Protein AF-A0A7J9F5G1-F1 (afdb_monomer_lite)

Foldseek 3Di:
DCLPDLVVLQVCALVNLLVVLLVLLVVLLCVLPVDDDDPDPVPDPPPVVVVVSLVVQLVSLQVSLQVSLCSFQVHRPPPCVVVLVLCVVVPDDDDPVNVVVSCNSGDPSYDDDDDLSVVLSVQLNVLSSQSNDPDSVSRDGSNVSSVSSVVSVVVVVVVPDD

pLDDT: mean 73.17, std 16.6, range [33.31, 94.69]

InterPro domains:
  IPR000719 Protein kinase domain [PS50011] (1-162)
  IPR001245 Serine-threonine/tyrosine-protein kinase, catalytic domain [PF07714] (53-149)
  IPR011009 Protein kinase-like domain su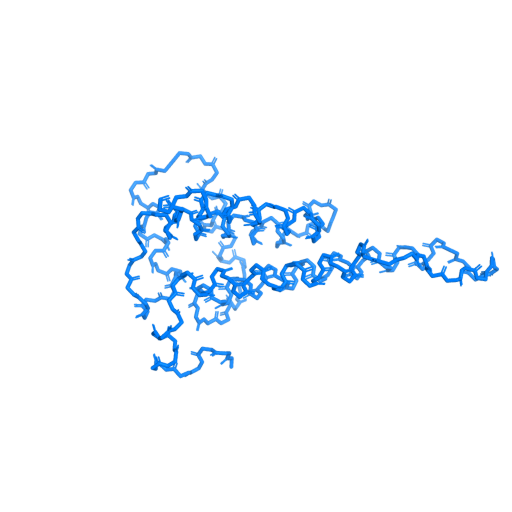perfamily [SSF56112] (10-149)
  IPR051420 Ser/Thr Protein Kinases with Diverse Regulatory Roles [PTHR48005] (49-151)

Organism: NCBI:txid34281

Secondary structure (DSSP, 8-state):
-TT-SHHHHHHS-HHHHHHHHHHHHHHHHHHHHSS------TTS-HHHHHHHHHHHHHHHHHHHHHHHHHHHHSS---SHHHHHHHHGGGGS---HHHHHHHHHHS-SSSPPP-THHHHHHHHHHHHHHHHT-SSGGGSPPHHHHHHHHHHHHHHHHHHS--

Radius of gyration: 17.8 Å; chains: 1; bounding box: 35×37×57 Å

Structure (mmCIF, N/CA/C/O backbone):
data_AF-A0A7J9F5G1-F1
#
_entry.id   AF-A0A7J9F5G1-F1
#
loop_
_atom_site.group_PDB
_atom_site.id
_atom_site.type_symbol
_atom_site.label_atom_id
_atom_site.label_alt_id
_atom_site.label_comp_id
_atom_site.label_asym_id
_atom_site.label_entity_id
_atom_site.label_seq_id
_atom_site.pdbx_PDB_ins_code
_atom_site.Cartn_x
_atom_site.Cartn_y
_atom_site.Cartn_z
_atom_site.occupancy
_atom_site.B_iso_or_equiv
_atom_site.auth_seq_id
_atom_site.auth_comp_id
_atom_site.auth_asym_id
_atom_site.auth_atom_id
_atom_site.pdbx_PDB_model_num
ATOM 1 N N . MET A 1 1 ? -11.831 11.443 -4.921 1.00 51.06 1 MET A N 1
ATOM 2 C CA . MET A 1 1 ? -11.147 10.270 -4.326 1.00 51.06 1 MET A CA 1
ATOM 3 C C . MET A 1 1 ? -12.207 9.414 -3.635 1.00 51.06 1 MET A C 1
ATOM 5 O O . MET A 1 1 ? -13.194 9.982 -3.189 1.00 51.06 1 MET A O 1
ATOM 9 N N . VAL A 1 2 ? -12.046 8.088 -3.534 1.00 53.47 2 VAL A N 1
ATOM 10 C CA . VAL A 1 2 ? -13.062 7.152 -2.977 1.00 53.47 2 VAL A CA 1
ATOM 11 C C . VAL A 1 2 ? -13.552 7.530 -1.562 1.00 53.47 2 VAL A C 1
ATOM 13 O O . VAL A 1 2 ? -14.633 7.128 -1.153 1.00 53.47 2 VAL A O 1
ATOM 16 N N . LEU A 1 3 ? -12.810 8.371 -0.835 1.00 62.38 3 LEU A N 1
ATOM 17 C CA . LEU A 1 3 ? -13.120 8.797 0.534 1.00 62.38 3 LEU A CA 1
ATOM 18 C C . LEU A 1 3 ? -13.475 10.293 0.667 1.00 62.38 3 LEU A C 1
ATOM 20 O O . LEU A 1 3 ? -13.337 10.869 1.749 1.00 62.38 3 LEU A O 1
ATOM 24 N N . SER A 1 4 ? -13.920 10.940 -0.418 1.00 63.38 4 SER A N 1
ATOM 25 C CA . SER A 1 4 ? -14.299 12.365 -0.418 1.00 63.38 4 SER A CA 1
ATOM 26 C C . SER A 1 4 ? -15.545 12.677 0.431 1.00 63.38 4 SER A C 1
ATOM 28 O O . SER A 1 4 ? -15.728 13.823 0.828 1.00 63.38 4 SER A O 1
ATOM 30 N N . ASN A 1 5 ? -16.378 11.679 0.746 1.00 73.56 5 ASN A N 1
ATOM 31 C CA . ASN A 1 5 ? -17.548 11.820 1.616 1.00 73.56 5 ASN A CA 1
ATOM 32 C C . ASN A 1 5 ? -17.238 11.309 3.037 1.00 73.56 5 ASN A C 1
ATOM 34 O O . ASN A 1 5 ? -16.815 10.166 3.213 1.00 73.56 5 ASN A O 1
ATOM 38 N N . ASN A 1 6 ? -17.479 12.145 4.052 1.00 65.94 6 ASN A N 1
ATOM 39 C CA . ASN A 1 6 ? -17.213 11.821 5.456 1.00 65.94 6 ASN A CA 1
ATOM 40 C C . ASN A 1 6 ? -18.043 10.657 6.004 1.00 65.94 6 ASN A C 1
ATOM 42 O O . ASN A 1 6 ? -17.522 9.897 6.815 1.00 65.94 6 ASN A O 1
ATOM 46 N N . GLU A 1 7 ? -19.292 10.495 5.575 1.00 67.88 7 GLU A N 1
ATOM 47 C CA . GLU A 1 7 ? -20.150 9.411 6.068 1.00 67.88 7 GLU A CA 1
ATOM 48 C C . GLU A 1 7 ? -19.735 8.065 5.459 1.00 67.88 7 GLU A C 1
ATOM 50 O O . GLU A 1 7 ? -19.527 7.090 6.178 1.00 67.88 7 GLU A O 1
ATOM 55 N N . GLN A 1 8 ? -19.452 8.037 4.153 1.00 65.88 8 GLN A N 1
ATOM 56 C CA . GLN A 1 8 ? -18.932 6.839 3.479 1.00 65.88 8 GLN A CA 1
ATOM 57 C C . GLN A 1 8 ? -17.543 6.438 4.001 1.00 65.88 8 GLN A C 1
ATOM 59 O O . GLN A 1 8 ? -17.243 5.254 4.140 1.00 65.88 8 GLN A O 1
ATOM 64 N N . ALA A 1 9 ? -16.691 7.412 4.339 1.00 62.91 9 ALA A N 1
ATOM 65 C CA . ALA A 1 9 ? -15.365 7.138 4.883 1.00 62.91 9 ALA A CA 1
ATOM 66 C C . ALA A 1 9 ? -15.390 6.535 6.297 1.00 62.91 9 ALA A C 1
ATOM 68 O O . ALA A 1 9 ? -14.466 5.794 6.643 1.00 62.91 9 ALA A O 1
ATOM 69 N N . LYS A 1 10 ? -16.427 6.833 7.093 1.00 67.00 10 LYS A N 1
ATOM 70 C CA . LYS A 1 10 ? -16.679 6.184 8.390 1.00 67.00 10 LYS A CA 1
ATOM 71 C C . LYS A 1 10 ? -17.207 4.762 8.214 1.00 67.00 10 LYS A C 1
ATOM 73 O O . LYS A 1 10 ? -16.833 3.879 8.977 1.00 67.00 10 LYS A O 1
ATOM 78 N N . GLU A 1 11 ? -18.053 4.536 7.209 1.00 75.06 11 GLU A N 1
ATOM 79 C CA . GLU A 1 11 ? -18.613 3.213 6.919 1.00 75.06 11 GLU A CA 1
ATOM 80 C C . GLU A 1 11 ? -17.548 2.222 6.413 1.00 75.06 1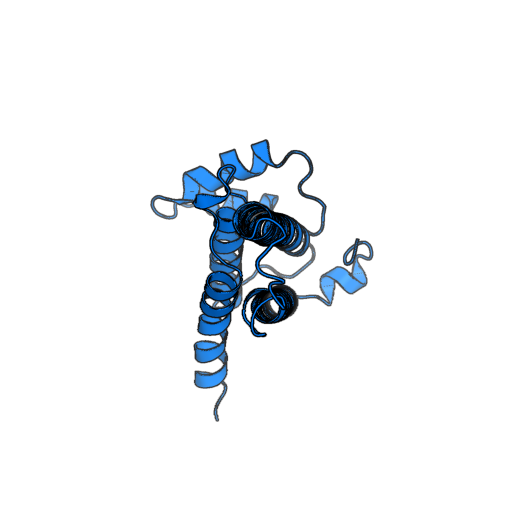1 GLU A C 1
ATOM 82 O O . GLU A 1 11 ? -17.657 1.009 6.628 1.00 75.06 11 GLU A O 1
ATOM 87 N N . LEU A 1 12 ? -16.491 2.736 5.776 1.00 78.31 12 LEU A N 1
ATOM 88 C CA . LEU A 1 12 ? -15.314 1.987 5.342 1.00 78.31 12 LEU A CA 1
ATOM 89 C C . LEU A 1 12 ? -14.292 1.882 6.488 1.00 78.31 12 LEU A C 1
ATOM 91 O O . LEU A 1 12 ? -13.261 2.561 6.497 1.00 78.31 12 LEU A O 1
ATOM 95 N N . ASP A 1 13 ? -14.608 1.033 7.472 1.00 83.75 13 ASP A N 1
ATOM 96 C CA . ASP A 1 13 ? -13.726 0.732 8.606 1.00 83.75 13 ASP A CA 1
ATOM 97 C C . ASP A 1 13 ? -12.363 0.153 8.168 1.00 83.75 13 ASP A C 1
ATOM 99 O O . ASP A 1 13 ? -12.140 -0.199 7.002 1.00 83.75 13 ASP A O 1
ATOM 103 N N . TRP A 1 14 ? -11.424 0.025 9.109 1.00 86.69 14 TRP A N 1
ATOM 104 C CA . TRP A 1 14 ? -10.077 -0.464 8.798 1.00 86.69 14 TRP A CA 1
ATOM 105 C C . TRP A 1 14 ? -10.052 -1.855 8.171 1.00 86.69 14 TRP A C 1
ATOM 107 O O . TRP A 1 14 ? -9.237 -2.105 7.284 1.00 86.69 14 TRP A O 1
ATOM 117 N N . LYS A 1 15 ? -10.967 -2.744 8.566 1.00 86.25 15 LYS A N 1
ATOM 118 C CA . LYS A 1 15 ? -11.053 -4.097 8.015 1.00 86.25 15 LYS A CA 1
ATOM 119 C C . LYS A 1 15 ? -11.505 -4.056 6.556 1.00 86.25 15 LYS A C 1
ATOM 121 O O . LYS A 1 15 ? -10.918 -4.728 5.710 1.00 86.25 15 LYS A O 1
ATOM 126 N N . LYS A 1 16 ? -12.506 -3.234 6.235 1.00 87.56 16 LYS A N 1
ATOM 127 C CA . LYS A 1 16 ? -12.967 -3.016 4.857 1.00 87.56 16 LYS A CA 1
ATOM 128 C C . LYS A 1 16 ? -11.868 -2.391 3.998 1.00 87.56 16 LYS A C 1
ATOM 130 O O . LYS A 1 16 ? -11.650 -2.861 2.886 1.00 87.56 16 LYS A O 1
ATOM 135 N N . ARG A 1 17 ? -11.129 -1.402 4.518 1.00 89.50 17 ARG A N 1
ATOM 136 C CA . ARG A 1 17 ? -9.984 -0.783 3.818 1.00 89.50 17 ARG A CA 1
ATOM 137 C C . ARG A 1 17 ? -8.901 -1.807 3.482 1.00 89.50 17 ARG A C 1
ATOM 139 O O . ARG A 1 17 ? -8.485 -1.896 2.331 1.00 89.50 17 ARG A O 1
ATOM 146 N N . VAL A 1 18 ? -8.514 -2.633 4.455 1.00 88.56 18 VAL A N 1
ATOM 147 C CA . VAL A 1 18 ? -7.559 -3.735 4.251 1.00 88.56 18 VAL A CA 1
ATOM 148 C C . VAL A 1 18 ? -8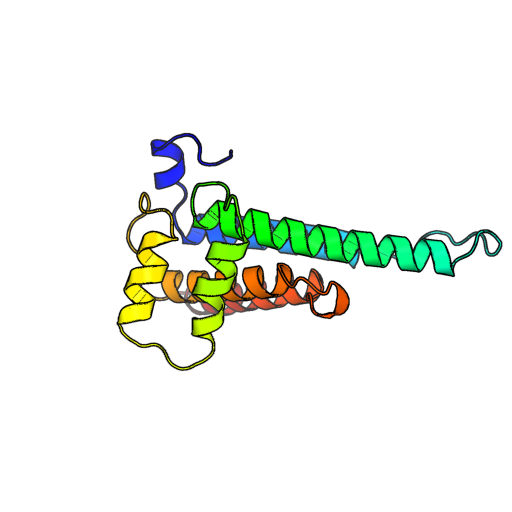.069 -4.727 3.197 1.00 88.56 18 VAL A C 1
ATOM 150 O O . VAL A 1 18 ? -7.301 -5.162 2.344 1.00 88.56 18 VAL A O 1
ATOM 153 N N . ASN A 1 19 ? -9.361 -5.064 3.203 1.00 88.88 19 ASN A N 1
ATOM 154 C CA . ASN A 1 19 ? -9.941 -5.981 2.217 1.00 88.88 19 ASN A CA 1
ATOM 155 C C . ASN A 1 19 ? -9.962 -5.405 0.794 1.00 88.88 19 ASN A C 1
ATOM 157 O O . ASN A 1 19 ? -9.715 -6.143 -0.156 1.00 88.88 19 ASN A O 1
ATOM 161 N N . VAL A 1 20 ? -10.216 -4.102 0.637 1.00 89.75 20 VAL A N 1
ATOM 162 C CA . VAL A 1 20 ? -10.117 -3.422 -0.666 1.00 89.75 20 VAL A CA 1
ATOM 163 C C . VAL A 1 20 ? -8.688 -3.510 -1.204 1.00 89.75 20 VAL A C 1
ATOM 165 O O . VAL A 1 20 ? -8.490 -3.898 -2.354 1.00 89.75 20 VAL A O 1
ATOM 168 N N . VAL A 1 21 ? -7.691 -3.220 -0.361 1.00 92.88 21 VAL A N 1
ATOM 169 C CA . VAL A 1 21 ? -6.268 -3.321 -0.728 1.00 92.88 21 VAL A CA 1
ATOM 170 C C . VAL A 1 21 ? -5.895 -4.757 -1.115 1.00 92.88 21 VAL A C 1
ATOM 172 O O . VAL A 1 21 ? -5.225 -4.962 -2.123 1.00 92.88 21 VAL A O 1
ATOM 175 N N . LYS A 1 22 ? -6.378 -5.757 -0.367 1.00 90.56 22 LYS A N 1
ATOM 176 C CA . LYS A 1 22 ? -6.195 -7.186 -0.681 1.00 90.56 22 LYS A CA 1
ATOM 177 C C . LYS A 1 22 ? -6.762 -7.558 -2.049 1.00 90.56 22 LYS A C 1
ATOM 179 O O . LYS A 1 22 ? -6.037 -8.101 -2.871 1.00 90.56 22 LYS A O 1
ATOM 184 N N . GLY A 1 23 ? -8.023 -7.211 -2.314 1.00 88.69 23 GLY A N 1
ATOM 185 C CA . GLY A 1 23 ? -8.664 -7.522 -3.594 1.00 88.69 23 GLY A CA 1
ATOM 186 C C . GLY A 1 23 ? -7.938 -6.894 -4.786 1.00 88.69 23 GLY A C 1
ATOM 187 O O . GLY A 1 23 ? -7.779 -7.537 -5.821 1.00 88.69 23 GLY A O 1
ATOM 188 N N . LEU A 1 24 ? -7.433 -5.665 -4.626 1.00 92.06 24 LEU A N 1
ATOM 189 C CA . LEU A 1 24 ? -6.620 -5.012 -5.651 1.00 92.06 24 LEU A CA 1
ATOM 190 C C . LEU A 1 24 ? -5.277 -5.728 -5.863 1.00 92.06 24 LEU A C 1
ATOM 192 O O . LEU A 1 24 ? -4.865 -5.925 -7.006 1.00 92.06 24 LEU A O 1
ATOM 196 N N . ALA A 1 25 ? -4.611 -6.143 -4.781 1.00 92.31 25 ALA A N 1
ATOM 197 C CA . ALA A 1 25 ? -3.361 -6.892 -4.862 1.00 92.31 25 ALA A CA 1
ATOM 198 C C . ALA A 1 25 ? -3.540 -8.237 -5.577 1.00 92.31 25 ALA A C 1
ATOM 200 O O . ALA A 1 25 ? -2.727 -8.585 -6.430 1.00 92.31 25 ALA A O 1
ATOM 201 N N . ASP A 1 26 ? -4.616 -8.965 -5.272 1.00 90.12 26 ASP A N 1
ATOM 202 C CA . ASP A 1 26 ? -4.934 -10.247 -5.904 1.00 90.12 26 ASP A CA 1
ATOM 203 C C . ASP A 1 26 ? -5.233 -10.081 -7.401 1.00 90.12 26 ASP A C 1
ATOM 205 O O . ASP A 1 26 ? -4.742 -10.858 -8.222 1.00 90.12 26 ASP A O 1
ATOM 209 N N . ALA A 1 27 ? -5.973 -9.034 -7.779 1.00 87.62 27 ALA A N 1
ATOM 210 C CA . ALA A 1 27 ? -6.263 -8.731 -9.178 1.00 87.62 27 ALA A CA 1
ATOM 211 C C . ALA A 1 27 ? -4.992 -8.388 -9.974 1.00 87.62 27 ALA A C 1
ATOM 213 O O . ALA A 1 27 ? -4.774 -8.928 -11.057 1.00 87.62 27 ALA A O 1
ATOM 214 N N . LEU A 1 28 ? -4.125 -7.530 -9.430 1.00 88.69 28 LEU A N 1
ATOM 215 C CA . LEU A 1 28 ? -2.844 -7.184 -10.055 1.00 88.69 28 LEU A CA 1
ATOM 216 C C . LEU A 1 28 ? -1.894 -8.390 -10.119 1.00 88.69 28 LEU A C 1
ATOM 218 O O . LEU A 1 28 ? -1.263 -8.622 -11.146 1.00 88.69 28 LEU A O 1
ATOM 222 N N . SER A 1 29 ? -1.849 -9.206 -9.061 1.00 89.69 29 SER A N 1
ATOM 223 C CA . SER A 1 29 ? -1.114 -10.475 -9.038 1.00 89.69 29 SER A CA 1
ATOM 224 C C . SER A 1 29 ? -1.552 -11.385 -10.186 1.00 89.69 29 SER A C 1
ATOM 226 O O . SER A 1 29 ? -0.709 -11.872 -10.941 1.00 89.69 29 SER A O 1
ATOM 228 N N . TYR A 1 30 ? -2.866 -11.541 -10.375 1.00 85.56 30 TYR A N 1
ATOM 229 C CA . TYR A 1 30 ? -3.439 -12.316 -11.471 1.00 85.56 30 TYR A CA 1
ATOM 230 C C . TYR A 1 30 ? -3.110 -11.736 -12.851 1.00 85.56 30 TYR A C 1
ATOM 232 O O . TYR A 1 30 ? -2.786 -12.490 -13.762 1.00 85.56 30 TYR A O 1
ATOM 240 N N . MET A 1 31 ? -3.153 -10.416 -13.033 1.00 84.31 31 MET A N 1
ATOM 241 C CA . MET A 1 31 ? -2.818 -9.809 -14.328 1.00 84.31 31 MET A CA 1
ATOM 242 C C . MET A 1 31 ? -1.339 -9.978 -14.685 1.00 84.31 31 MET A C 1
ATOM 244 O O . MET A 1 31 ? -1.025 -10.263 -15.837 1.00 84.31 31 MET A O 1
ATOM 248 N N . HIS A 1 32 ? -0.441 -9.851 -13.707 1.00 84.94 32 HIS A N 1
ATOM 249 C CA . HIS A 1 32 ? 1.003 -9.973 -13.932 1.00 84.94 32 HIS A CA 1
ATOM 250 C C . HIS A 1 32 ? 1.483 -11.430 -14.031 1.00 84.94 32 HIS A C 1
ATOM 252 O O . HIS A 1 32 ? 2.439 -11.707 -14.744 1.00 84.94 32 HIS A O 1
ATOM 258 N N . HIS A 1 33 ? 0.835 -12.377 -13.341 1.00 81.81 33 HIS A N 1
ATOM 259 C CA . HIS A 1 33 ? 1.346 -13.753 -13.200 1.00 81.81 33 HIS A CA 1
ATOM 260 C C . HIS A 1 33 ? 0.355 -14.848 -13.642 1.00 81.81 33 HIS A C 1
ATOM 262 O O . HIS A 1 33 ? 0.712 -16.025 -13.651 1.00 81.81 33 HIS A O 1
ATOM 268 N N . GLY A 1 34 ? -0.891 -14.500 -13.978 1.00 65.38 34 GLY A N 1
ATOM 269 C CA . GLY A 1 34 ? -1.992 -15.448 -14.198 1.00 65.38 34 GLY A CA 1
ATOM 270 C C . GLY A 1 34 ? -2.157 -15.977 -15.623 1.00 65.38 34 GLY A C 1
ATOM 271 O O . GLY A 1 34 ? -2.933 -16.911 -15.807 1.00 65.38 34 GLY A O 1
ATOM 272 N N . HIS A 1 35 ? -1.437 -15.453 -16.626 1.00 64.81 35 HIS A N 1
ATOM 273 C CA . HIS A 1 35 ? -1.519 -15.967 -18.000 1.00 64.81 35 HIS A CA 1
ATOM 274 C C . HIS A 1 35 ? -0.177 -16.043 -18.735 1.00 64.81 35 HIS A C 1
ATOM 276 O O . HIS A 1 35 ? 0.703 -15.196 -18.612 1.00 64.81 35 HIS A O 1
ATOM 282 N N . SER A 1 36 ? -0.064 -17.108 -19.528 1.00 55.97 36 SER A N 1
ATOM 283 C CA . SER A 1 36 ? 1.077 -17.522 -20.338 1.00 55.97 36 SER A CA 1
ATOM 284 C C . SER A 1 36 ? 1.407 -16.539 -21.467 1.00 55.97 36 SER A C 1
ATOM 286 O O . SER A 1 36 ? 0.569 -16.332 -22.335 1.00 55.97 36 SER A O 1
ATOM 288 N N . GLN A 1 37 ? 2.646 -16.033 -21.434 1.00 48.00 37 GLN A N 1
ATOM 289 C CA . GLN A 1 37 ? 3.505 -15.470 -22.494 1.00 48.00 37 GLN A CA 1
ATOM 290 C C . GLN A 1 37 ? 2.847 -14.678 -23.652 1.00 48.00 37 GLN A C 1
ATOM 292 O O . GLN A 1 37 ? 1.991 -15.205 -24.361 1.00 48.00 37 GLN A O 1
ATOM 297 N N . PRO A 1 38 ? 3.355 -13.471 -23.984 1.00 47.44 38 PRO A N 1
ATOM 298 C CA . PRO A 1 38 ? 3.104 -12.874 -25.294 1.00 47.44 38 PRO A CA 1
ATOM 299 C C . PRO A 1 38 ? 3.461 -13.884 -26.392 1.00 47.44 38 PRO A C 1
ATOM 301 O O . PRO A 1 38 ? 4.502 -14.537 -26.303 1.00 47.44 38 PRO A O 1
ATOM 304 N N . ILE A 1 39 ? 2.632 -14.014 -27.431 1.00 49.97 39 ILE A N 1
ATOM 305 C CA . ILE A 1 39 ? 2.994 -14.761 -28.642 1.00 49.97 39 ILE A CA 1
ATOM 306 C C . ILE A 1 39 ? 4.207 -14.047 -29.247 1.00 49.97 39 ILE A C 1
ATOM 308 O O . ILE A 1 39 ? 4.074 -13.037 -29.937 1.00 49.97 39 ILE A O 1
ATOM 312 N N . VAL A 1 40 ? 5.409 -14.527 -28.922 1.00 53.94 40 VAL A N 1
ATOM 313 C CA . VAL A 1 40 ? 6.657 -13.947 -29.411 1.00 53.94 40 VAL A CA 1
ATOM 314 C C . VAL A 1 40 ? 6.801 -14.345 -30.874 1.00 53.94 40 VAL A C 1
ATOM 316 O O . VAL A 1 40 ? 7.239 -15.450 -31.199 1.00 53.94 40 VAL A O 1
ATOM 319 N N . HIS A 1 41 ? 6.458 -13.428 -31.776 1.00 50.28 41 HIS A N 1
ATOM 320 C CA . HIS A 1 41 ? 7.041 -13.435 -33.110 1.00 50.28 41 HIS A CA 1
ATOM 321 C C . HIS A 1 41 ? 8.551 -13.237 -32.905 1.00 50.28 41 HIS A C 1
ATOM 323 O O . HIS A 1 41 ? 8.965 -12.166 -32.462 1.00 50.28 41 HIS A O 1
ATOM 329 N N . ARG A 1 42 ? 9.366 -14.280 -33.136 1.00 50.38 42 ARG A N 1
ATOM 330 C CA . ARG A 1 42 ? 10.801 -14.379 -32.757 1.00 50.38 42 ARG A CA 1
ATOM 331 C C . ARG A 1 42 ? 11.712 -13.249 -33.254 1.00 50.38 42 ARG A C 1
ATOM 333 O O . ARG A 1 42 ? 12.862 -13.183 -32.836 1.00 50.38 42 ARG A O 1
ATOM 340 N N . ASP A 1 43 ? 11.188 -12.349 -34.075 1.00 52.41 43 ASP A N 1
ATOM 341 C CA . ASP A 1 43 ? 11.966 -11.378 -34.834 1.00 52.41 43 ASP A CA 1
ATOM 342 C C . ASP A 1 43 ? 11.752 -9.924 -34.379 1.00 52.41 43 ASP A C 1
ATOM 344 O O . ASP A 1 43 ? 12.440 -9.025 -34.855 1.00 52.41 43 ASP A O 1
ATOM 348 N N . ILE A 1 44 ? 10.851 -9.663 -33.422 1.00 53.97 44 ILE A N 1
ATOM 349 C CA . ILE A 1 44 ? 10.683 -8.327 -32.827 1.00 53.97 44 ILE A CA 1
ATOM 350 C C . ILE A 1 44 ? 11.266 -8.357 -31.409 1.00 53.97 44 ILE A C 1
ATOM 352 O O . ILE A 1 44 ? 10.568 -8.679 -30.456 1.00 53.97 44 ILE A O 1
ATOM 356 N N . SER A 1 45 ? 12.575 -8.086 -31.304 1.00 57.66 45 SER A N 1
ATOM 357 C CA . SER A 1 45 ? 13.375 -7.867 -30.078 1.00 57.66 45 SER A CA 1
ATOM 358 C C . SER A 1 45 ? 12.689 -8.257 -28.753 1.00 57.66 45 SER A C 1
ATOM 360 O O . SER A 1 45 ? 12.162 -7.413 -28.020 1.00 57.66 45 SER A O 1
ATOM 362 N N . SER A 1 46 ? 12.734 -9.550 -28.417 1.00 60.53 46 SER A N 1
ATOM 363 C CA . SER A 1 46 ? 12.167 -10.104 -27.179 1.00 60.53 46 SER A CA 1
ATOM 364 C C . SER A 1 46 ? 12.717 -9.442 -25.911 1.00 60.53 46 SER A C 1
ATOM 366 O O . SER A 1 46 ? 12.023 -9.372 -24.900 1.00 60.53 46 SER A O 1
ATOM 368 N N . ASN A 1 47 ? 13.951 -8.928 -25.958 1.00 58.88 47 ASN A N 1
ATOM 369 C CA . ASN A 1 47 ? 14.590 -8.275 -24.816 1.00 58.88 47 ASN A CA 1
ATOM 370 C C . ASN A 1 47 ? 13.982 -6.905 -24.505 1.00 58.88 47 ASN A C 1
ATOM 372 O O . ASN A 1 47 ? 13.820 -6.573 -23.333 1.00 58.88 47 ASN A O 1
ATOM 376 N N . ASN A 1 48 ? 13.619 -6.128 -25.530 1.00 60.53 48 ASN A N 1
ATOM 377 C CA . ASN A 1 48 ? 13.021 -4.809 -25.320 1.00 60.53 48 ASN A CA 1
ATOM 378 C C . ASN A 1 48 ? 11.610 -4.946 -24.745 1.00 60.53 48 ASN A C 1
ATOM 380 O O . ASN A 1 48 ? 11.282 -4.264 -23.782 1.00 60.53 48 ASN A O 1
ATOM 384 N N . LEU A 1 49 ? 10.815 -5.887 -25.266 1.00 63.88 49 LEU A N 1
ATOM 385 C CA . LEU A 1 49 ? 9.469 -6.139 -24.753 1.00 63.88 49 LEU A CA 1
ATOM 386 C C . LEU A 1 49 ? 9.500 -6.690 -23.319 1.00 63.88 49 LEU A C 1
ATOM 388 O O . LEU A 1 49 ? 8.756 -6.210 -22.471 1.00 63.88 49 LEU A O 1
ATOM 392 N N . ALA A 1 50 ? 10.398 -7.636 -23.017 1.00 64.25 50 ALA A N 1
ATOM 393 C CA . ALA A 1 50 ? 10.541 -8.181 -21.665 1.00 64.25 50 ALA A CA 1
ATOM 394 C C . ALA A 1 50 ? 10.997 -7.122 -20.646 1.00 64.25 50 ALA A C 1
ATOM 396 O O . ALA A 1 50 ? 10.536 -7.130 -19.505 1.00 64.25 50 ALA A O 1
ATOM 397 N N . TYR A 1 51 ? 11.888 -6.203 -21.037 1.00 67.62 51 TYR A N 1
ATOM 398 C CA . TYR A 1 51 ? 12.286 -5.088 -20.177 1.00 67.62 51 TYR A CA 1
ATOM 399 C C . TYR A 1 51 ? 11.129 -4.107 -19.956 1.00 67.62 51 TYR A C 1
ATOM 401 O O . TYR A 1 51 ? 10.855 -3.762 -18.810 1.00 67.62 51 TYR A O 1
ATOM 409 N N . THR A 1 52 ? 10.412 -3.714 -21.014 1.00 68.31 52 THR A N 1
ATOM 410 C CA . THR A 1 52 ? 9.233 -2.839 -20.907 1.00 68.31 52 THR A CA 1
ATOM 411 C C . THR A 1 52 ? 8.148 -3.455 -20.025 1.00 68.31 52 THR A C 1
ATOM 413 O O . THR A 1 52 ? 7.669 -2.778 -19.123 1.00 68.31 52 THR A O 1
ATOM 416 N N . MET A 1 53 ? 7.836 -4.746 -20.187 1.00 69.94 53 MET A N 1
ATOM 417 C CA . MET A 1 53 ? 6.877 -5.448 -19.321 1.00 69.94 53 MET A CA 1
ATOM 418 C C . MET A 1 53 ? 7.310 -5.430 -17.849 1.00 69.94 53 MET A C 1
ATOM 420 O O . MET A 1 53 ? 6.505 -5.122 -16.979 1.00 69.94 53 MET A O 1
ATOM 424 N N . ARG A 1 54 ? 8.594 -5.681 -17.556 1.00 69.81 54 ARG A N 1
ATOM 425 C CA . ARG A 1 54 ? 9.121 -5.593 -16.181 1.00 69.81 54 ARG A CA 1
ATOM 426 C C . ARG A 1 54 ? 9.040 -4.178 -15.610 1.00 69.81 54 ARG A C 1
ATOM 428 O O . ARG A 1 54 ? 8.823 -4.018 -14.413 1.00 69.81 54 ARG A O 1
ATOM 435 N N . VAL A 1 55 ? 9.263 -3.154 -16.433 1.00 75.06 55 VAL A N 1
ATOM 436 C CA . VAL A 1 55 ? 9.118 -1.755 -16.010 1.00 75.06 55 VAL A CA 1
ATOM 437 C C . VAL A 1 55 ? 7.657 -1.456 -15.676 1.00 75.06 55 VAL A C 1
ATOM 439 O O . VAL A 1 55 ? 7.408 -0.920 -14.598 1.00 75.06 55 VAL A O 1
ATOM 442 N N . ASP A 1 56 ? 6.712 -1.870 -16.521 1.00 79.69 56 ASP A N 1
ATOM 443 C CA . ASP A 1 56 ? 5.275 -1.689 -16.276 1.00 79.69 56 ASP A CA 1
ATOM 444 C C . ASP A 1 56 ? 4.822 -2.410 -14.998 1.00 79.69 56 ASP A C 1
ATOM 446 O O . ASP A 1 56 ? 4.220 -1.783 -14.128 1.00 79.69 56 ASP A O 1
ATOM 450 N N . GLU A 1 57 ? 5.227 -3.669 -14.792 1.00 86.69 57 GLU A N 1
ATOM 451 C CA . GLU A 1 57 ? 4.932 -4.416 -13.559 1.00 86.69 57 GLU A CA 1
ATOM 452 C C . GLU A 1 57 ? 5.421 -3.675 -12.303 1.00 86.69 57 GLU A C 1
ATOM 454 O O . GLU A 1 57 ? 4.715 -3.585 -11.297 1.00 86.69 57 GLU A O 1
ATOM 459 N N . LYS A 1 58 ? 6.631 -3.101 -12.336 1.00 90.94 58 LYS A N 1
ATOM 460 C CA . LYS A 1 58 ? 7.178 -2.351 -11.193 1.00 90.94 58 LYS A CA 1
ATOM 461 C C . LYS A 1 58 ? 6.555 -0.964 -11.027 1.00 90.94 58 LYS A C 1
ATOM 463 O O . LYS A 1 58 ? 6.562 -0.443 -9.905 1.00 90.94 58 LYS A O 1
ATOM 468 N N . CYS A 1 59 ? 6.052 -0.352 -12.094 1.00 88.88 59 CYS A N 1
ATOM 469 C CA . CYS A 1 59 ? 5.276 0.889 -12.040 1.00 88.88 59 CYS A CA 1
ATOM 470 C C . CYS A 1 59 ? 3.894 0.653 -11.418 1.00 88.88 59 CYS A C 1
ATOM 472 O O . CYS A 1 59 ? 3.472 1.429 -10.557 1.00 88.88 59 CYS A O 1
ATOM 474 N N . ASP A 1 60 ? 3.239 -0.454 -11.768 1.00 92.31 60 ASP A N 1
ATOM 475 C CA . ASP A 1 60 ? 1.988 -0.898 -11.153 1.00 92.31 60 ASP A CA 1
ATOM 476 C C . ASP A 1 60 ? 2.165 -1.155 -9.652 1.00 92.31 60 ASP A C 1
ATOM 478 O O . ASP A 1 60 ? 1.361 -0.684 -8.847 1.00 92.31 60 ASP A O 1
ATOM 482 N N . VAL A 1 61 ? 3.261 -1.815 -9.248 1.00 94.00 61 VAL A N 1
ATOM 483 C CA . VAL A 1 61 ? 3.595 -2.027 -7.826 1.00 94.00 61 VAL A CA 1
ATOM 484 C C . VAL A 1 61 ? 3.737 -0.695 -7.081 1.00 94.00 61 VAL A C 1
ATOM 486 O O . VAL A 1 61 ? 3.181 -0.531 -5.995 1.00 94.00 61 VAL A O 1
ATOM 489 N N . TYR A 1 62 ? 4.443 0.284 -7.654 1.00 92.44 62 TYR A N 1
ATOM 490 C CA . TYR A 1 62 ? 4.588 1.606 -7.033 1.00 92.44 62 TYR A CA 1
ATOM 491 C C . TYR A 1 62 ? 3.236 2.313 -6.884 1.00 92.44 62 TYR A C 1
ATOM 493 O O . TYR A 1 62 ? 2.905 2.816 -5.809 1.00 92.44 62 TYR A O 1
ATOM 501 N N . SER A 1 63 ? 2.429 2.293 -7.945 1.00 92.31 63 SER A N 1
ATOM 502 C CA . SER A 1 63 ? 1.099 2.908 -7.968 1.00 92.31 63 SER A CA 1
ATOM 503 C C . SER A 1 63 ? 0.161 2.254 -6.951 1.00 92.31 63 SER A C 1
ATOM 505 O O . SER A 1 63 ? -0.562 2.947 -6.236 1.00 92.31 63 SER A O 1
ATOM 507 N N . PHE A 1 64 ? 0.240 0.930 -6.798 1.00 94.44 64 PHE A N 1
ATOM 508 C CA . PHE A 1 64 ? -0.437 0.193 -5.735 1.00 94.44 64 PHE A CA 1
ATOM 509 C C . PHE A 1 64 ? -0.007 0.665 -4.335 1.00 94.44 64 PHE A C 1
ATOM 511 O O . PHE A 1 64 ? -0.855 0.841 -3.456 1.00 94.44 64 PHE A O 1
ATOM 518 N N . GLY A 1 65 ? 1.291 0.903 -4.119 1.00 92.06 65 GLY A N 1
ATOM 519 C CA . GLY A 1 65 ? 1.817 1.445 -2.864 1.00 92.06 65 GLY A CA 1
ATOM 520 C C . GLY A 1 65 ? 1.230 2.818 -2.523 1.00 92.06 65 GLY A C 1
ATOM 521 O O . GLY A 1 65 ? 0.763 3.023 -1.400 1.00 92.06 65 GLY A O 1
ATOM 522 N N . VAL A 1 66 ? 1.169 3.730 -3.503 1.00 89.81 66 VAL A N 1
ATOM 523 C CA . VAL A 1 66 ? 0.553 5.059 -3.336 1.00 89.81 66 VAL A CA 1
ATOM 524 C C . VAL A 1 66 ? -0.926 4.915 -2.989 1.00 89.81 66 VAL A C 1
ATOM 526 O O . VAL A 1 66 ? -1.359 5.436 -1.964 1.00 89.81 66 VAL A O 1
ATOM 529 N N . LEU A 1 67 ? -1.685 4.149 -3.779 1.00 91.06 67 LEU A N 1
ATOM 530 C CA . LEU A 1 67 ? -3.115 3.910 -3.550 1.00 91.06 67 LEU A CA 1
ATOM 531 C C . LEU A 1 67 ? -3.389 3.313 -2.165 1.00 91.06 67 LEU A C 1
ATOM 533 O O . LEU A 1 67 ? -4.331 3.712 -1.484 1.00 91.06 67 LEU A O 1
ATOM 537 N N . THR A 1 68 ? -2.551 2.382 -1.712 1.00 90.88 68 THR A N 1
ATOM 538 C CA . THR A 1 68 ? -2.676 1.789 -0.376 1.00 90.88 68 THR A CA 1
ATOM 539 C C . THR A 1 68 ? -2.507 2.846 0.718 1.00 90.88 68 THR A C 1
ATOM 541 O O . THR A 1 68 ? -3.297 2.890 1.664 1.00 90.88 68 THR A O 1
ATOM 544 N N . MET A 1 69 ? -1.526 3.742 0.573 1.00 87.50 69 MET A N 1
ATOM 545 C CA . MET A 1 69 ? -1.345 4.868 1.492 1.00 87.50 69 MET A CA 1
ATOM 546 C C . MET A 1 69 ? -2.542 5.824 1.448 1.00 87.50 69 MET A C 1
ATOM 548 O O . MET A 1 69 ? -3.059 6.182 2.501 1.00 87.50 69 MET A O 1
ATOM 552 N N . GLU A 1 70 ? -3.062 6.163 0.267 1.00 87.25 70 GLU A N 1
ATOM 553 C CA . GLU A 1 70 ? -4.265 6.998 0.130 1.00 87.25 70 GLU A CA 1
ATOM 554 C C . GLU A 1 70 ? -5.474 6.425 0.866 1.00 87.25 70 GLU A C 1
ATOM 556 O O . GLU A 1 70 ? -6.203 7.149 1.553 1.00 87.25 70 GLU A O 1
ATOM 561 N N . VAL A 1 71 ? -5.685 5.113 0.732 1.00 88.81 71 VAL A N 1
ATOM 562 C CA . VAL A 1 71 ? -6.781 4.398 1.385 1.00 88.81 71 VAL A CA 1
ATOM 563 C C . VAL A 1 71 ? -6.664 4.514 2.902 1.00 88.81 71 VAL A C 1
ATOM 565 O O . VAL A 1 71 ? -7.671 4.764 3.565 1.00 88.81 71 VAL A O 1
ATOM 568 N N . PHE A 1 72 ? -5.468 4.379 3.476 1.00 86.56 72 PHE A N 1
ATOM 569 C CA . PHE A 1 72 ? -5.298 4.464 4.930 1.00 86.56 72 PHE A CA 1
ATOM 570 C C . PHE A 1 72 ? -5.235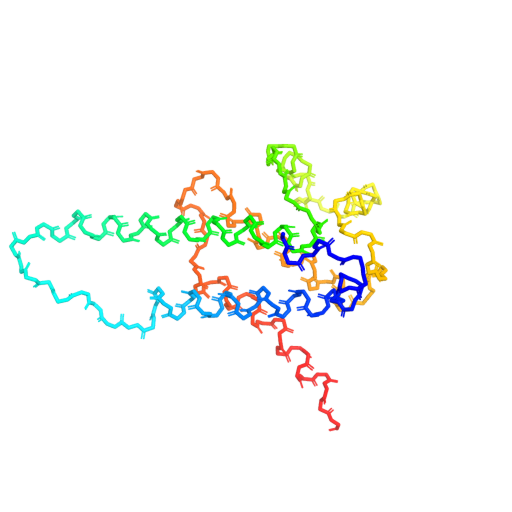 5.887 5.470 1.00 86.56 72 PHE A C 1
ATOM 572 O O . PHE A 1 72 ? -5.720 6.142 6.569 1.00 86.56 72 PHE A O 1
ATOM 579 N N . MET A 1 73 ? -4.686 6.820 4.702 1.00 84.06 73 MET A N 1
ATOM 580 C CA . MET A 1 73 ? -4.585 8.228 5.080 1.00 84.06 73 MET A CA 1
ATOM 581 C C . MET A 1 73 ? -5.903 8.977 4.866 1.00 84.06 73 MET A C 1
ATOM 583 O O . MET A 1 73 ? -6.110 10.051 5.425 1.00 84.06 73 MET A O 1
ATOM 587 N N . GLY A 1 74 ? -6.805 8.440 4.037 1.00 81.81 74 GLY A N 1
ATOM 588 C CA . GLY A 1 74 ? -8.059 9.100 3.679 1.00 81.81 74 GLY A CA 1
ATOM 589 C C . GLY A 1 74 ? -7.882 10.316 2.768 1.00 81.81 74 GLY A C 1
ATOM 590 O O . GLY A 1 74 ? -8.863 11.000 2.472 1.00 81.81 74 GLY A O 1
ATOM 591 N N . ARG A 1 75 ? -6.651 10.573 2.315 1.00 79.94 75 ARG A N 1
ATOM 592 C CA . ARG A 1 75 ? -6.235 11.679 1.447 1.00 79.94 75 ARG A CA 1
ATOM 593 C C . ARG A 1 75 ? -5.018 11.277 0.615 1.00 79.94 75 ARG A C 1
ATOM 595 O O . ARG A 1 75 ? -4.307 10.347 0.986 1.00 79.94 75 ARG A O 1
ATOM 602 N N . HIS A 1 76 ? -4.761 12.014 -0.463 1.00 80.44 76 HIS A N 1
ATOM 603 C CA . HIS A 1 76 ? -3.559 11.825 -1.271 1.00 80.44 76 HIS A CA 1
ATOM 604 C C . HIS A 1 76 ? -2.292 12.156 -0.459 1.00 80.44 76 HIS A C 1
ATOM 606 O O . HIS A 1 76 ? -2.283 13.200 0.202 1.00 80.44 76 HIS A O 1
ATOM 612 N N . PRO A 1 77 ? -1.234 11.319 -0.490 1.00 71.50 77 PRO A N 1
ATOM 613 C CA . PRO A 1 77 ? -0.016 11.558 0.281 1.00 71.50 77 PRO A CA 1
ATOM 614 C C . PRO A 1 77 ? 0.767 12.811 -0.142 1.00 71.50 77 PRO A C 1
ATOM 616 O O . PRO A 1 77 ? 1.644 13.230 0.597 1.00 71.50 77 PRO A O 1
ATOM 619 N N . GLY A 1 78 ? 0.443 13.483 -1.251 1.00 73.81 78 GLY A N 1
ATOM 620 C CA . GLY A 1 78 ? 1.137 14.718 -1.640 1.00 73.81 78 GLY A CA 1
ATOM 621 C C . GLY A 1 78 ? 2.634 14.466 -1.849 1.00 73.81 78 GLY A C 1
ATOM 622 O O . GLY A 1 78 ? 2.992 13.531 -2.561 1.00 73.81 78 GLY A O 1
ATOM 623 N N . ASP A 1 79 ? 3.509 15.264 -1.226 1.00 66.31 79 ASP A N 1
ATOM 624 C CA . ASP A 1 79 ? 4.953 14.999 -1.256 1.00 66.31 79 ASP A CA 1
ATOM 625 C C . ASP A 1 79 ? 5.316 13.795 -0.368 1.00 66.31 79 ASP A C 1
ATOM 627 O O . ASP A 1 79 ? 5.479 13.892 0.857 1.00 66.31 79 ASP A O 1
ATOM 631 N N . LEU A 1 80 ? 5.449 12.644 -1.029 1.00 58.72 80 LEU A N 1
ATOM 632 C CA . LEU A 1 80 ? 5.761 11.348 -0.440 1.00 58.72 80 LEU A CA 1
ATOM 633 C C . LEU A 1 80 ? 7.091 11.339 0.340 1.00 58.72 80 LEU A C 1
ATOM 635 O O . LEU A 1 80 ? 7.252 10.527 1.251 1.00 58.72 80 LEU A O 1
ATOM 639 N N . SER A 1 81 ? 8.014 12.266 0.048 1.00 61.09 81 SER A N 1
ATOM 640 C CA . SER A 1 81 ? 9.323 12.370 0.710 1.00 61.09 81 SER A CA 1
ATOM 641 C C . SER A 1 81 ? 9.204 12.567 2.229 1.00 61.09 81 SER A C 1
ATOM 643 O O . SER A 1 81 ? 9.922 11.948 3.022 1.00 61.09 81 SER A O 1
ATOM 645 N N . SER A 1 82 ? 8.212 13.356 2.654 1.00 60.66 82 SER A N 1
ATOM 646 C CA . SER A 1 82 ? 7.921 13.612 4.070 1.00 60.66 82 SER A CA 1
ATOM 647 C C . SER A 1 82 ? 7.404 12.370 4.818 1.00 60.66 82 SER A C 1
ATOM 649 O O . SER A 1 82 ? 7.716 12.171 5.996 1.00 60.66 82 SER A O 1
ATOM 651 N N . TYR A 1 83 ? 6.668 11.496 4.125 1.00 60.00 83 TYR A N 1
ATOM 652 C CA . TYR A 1 83 ? 6.101 10.261 4.678 1.00 60.00 83 TYR A CA 1
ATOM 653 C C . TYR A 1 83 ? 7.127 9.132 4.752 1.00 60.00 83 TYR A C 1
ATOM 655 O O . TYR A 1 83 ? 7.162 8.388 5.728 1.00 60.00 83 TYR A O 1
ATOM 663 N N . LEU A 1 84 ? 7.993 9.017 3.745 1.00 58.62 84 LEU A N 1
ATOM 664 C CA . LEU A 1 84 ? 9.072 8.029 3.741 1.00 58.62 84 LEU A CA 1
ATOM 665 C C . LEU A 1 84 ? 10.086 8.325 4.852 1.00 58.62 84 LEU A C 1
ATOM 667 O O . LEU A 1 84 ? 10.388 7.439 5.647 1.00 58.62 84 LEU A O 1
ATOM 671 N N . SER A 1 85 ? 10.494 9.589 4.998 1.00 59.56 85 SER A N 1
ATOM 672 C CA . SER A 1 85 ? 11.423 10.018 6.056 1.00 59.56 85 SER A CA 1
ATOM 673 C C . SER A 1 85 ? 10.879 9.769 7.470 1.00 59.56 85 SER A C 1
ATOM 675 O O . SER A 1 85 ? 11.634 9.488 8.398 1.00 59.56 85 SER A O 1
ATOM 677 N N . SER A 1 86 ? 9.558 9.855 7.653 1.00 55.78 86 SER A N 1
ATOM 678 C CA . SER A 1 86 ? 8.907 9.589 8.942 1.00 55.78 86 SER A CA 1
ATOM 679 C C . SER A 1 86 ? 8.720 8.095 9.229 1.00 55.78 86 SER A C 1
ATOM 681 O O . SER A 1 86 ? 8.715 7.701 10.396 1.00 55.78 86 SER A O 1
ATOM 683 N N . LEU A 1 87 ? 8.590 7.254 8.196 1.00 55.78 87 LEU A N 1
ATOM 684 C CA . LEU A 1 87 ? 8.383 5.809 8.343 1.00 55.78 87 LEU A CA 1
ATOM 685 C C . LEU A 1 87 ? 9.686 4.990 8.323 1.00 55.78 87 LEU A C 1
ATOM 687 O O . LEU A 1 87 ? 9.710 3.924 8.938 1.00 55.78 87 LEU A O 1
ATOM 691 N N . GLU A 1 88 ? 10.779 5.462 7.715 1.00 53.38 88 GLU A N 1
ATOM 692 C CA . GLU A 1 88 ? 12.088 4.775 7.730 1.00 53.38 88 GLU A CA 1
ATOM 693 C C . GLU A 1 88 ? 12.640 4.564 9.156 1.00 53.38 88 GLU A C 1
ATOM 695 O O . GLU A 1 88 ? 13.320 3.569 9.422 1.00 53.38 88 GLU A O 1
ATOM 700 N N . LEU A 1 89 ? 12.233 5.400 10.118 1.00 47.59 89 LEU A N 1
ATOM 701 C CA . LEU A 1 89 ? 12.551 5.237 11.543 1.00 47.59 89 LEU A CA 1
ATOM 702 C C . LEU A 1 89 ? 11.824 4.066 12.236 1.00 47.59 89 LEU A C 1
ATOM 704 O O . LEU A 1 89 ? 12.159 3.734 13.371 1.00 47.59 89 LEU A O 1
ATOM 708 N N . THR A 1 90 ? 10.853 3.408 11.591 1.00 47.81 90 THR A N 1
ATOM 709 C CA . THR A 1 90 ? 10.055 2.314 12.195 1.00 47.81 90 THR A CA 1
ATOM 710 C C . THR A 1 90 ? 10.690 0.921 12.077 1.00 47.81 90 THR A C 1
ATOM 712 O O . THR A 1 90 ? 10.123 -0.066 12.554 1.00 47.81 90 THR A O 1
ATOM 715 N N . SER A 1 91 ? 11.887 0.832 11.487 1.00 49.53 91 SER A N 1
ATOM 716 C CA . SER A 1 91 ? 12.628 -0.423 11.281 1.00 49.53 91 SER A CA 1
ATOM 717 C C . SER A 1 91 ? 13.302 -0.976 12.550 1.00 49.53 91 SER A C 1
ATOM 719 O O . SER A 1 91 ? 13.779 -2.109 12.542 1.00 49.53 91 SER A O 1
ATOM 721 N N . SER A 1 92 ? 13.316 -0.228 13.658 1.00 46.19 92 SER A N 1
ATOM 722 C CA . SER A 1 92 ? 13.923 -0.646 14.929 1.00 46.19 92 SER A CA 1
ATOM 723 C C . SER A 1 92 ? 12.998 -0.345 16.113 1.00 46.19 92 SER A C 1
ATOM 725 O O . SER A 1 92 ? 12.758 0.821 16.394 1.00 46.19 92 SER A O 1
ATOM 727 N N . SER A 1 93 ? 12.502 -1.399 16.778 1.00 45.22 93 SER A N 1
ATOM 728 C CA . SER A 1 93 ? 11.771 -1.437 18.065 1.00 45.22 93 SER A CA 1
ATOM 729 C C . SER A 1 93 ? 10.778 -0.303 18.383 1.00 45.22 93 SER A C 1
ATOM 731 O O . SER A 1 93 ? 11.152 0.834 18.642 1.00 45.22 93 SER A O 1
ATOM 733 N N . MET A 1 94 ? 9.498 -0.675 18.488 1.00 44.69 94 MET A N 1
ATOM 734 C CA . MET A 1 94 ? 8.361 0.204 18.792 1.00 44.69 94 MET A CA 1
ATOM 735 C C . MET A 1 94 ? 8.528 0.985 20.108 1.00 44.69 94 MET A C 1
ATOM 737 O O . MET A 1 94 ? 8.311 0.436 21.189 1.00 44.69 94 MET A O 1
ATOM 741 N N . SER A 1 95 ? 8.854 2.276 20.012 1.00 47.81 95 SER A N 1
ATOM 742 C CA . SER A 1 95 ? 8.783 3.243 21.116 1.00 47.81 95 SER A CA 1
ATOM 743 C C . SER A 1 95 ? 7.450 4.013 21.091 1.00 47.81 95 SER A C 1
ATOM 745 O O . SER A 1 95 ? 6.815 4.155 20.044 1.00 47.81 95 SER A O 1
ATOM 747 N N . ASN A 1 96 ? 7.000 4.523 22.247 1.00 50.94 96 ASN A N 1
ATOM 748 C CA . ASN A 1 96 ? 5.718 5.237 22.391 1.00 50.94 96 ASN A CA 1
ATOM 749 C C . ASN A 1 96 ? 5.564 6.453 21.453 1.00 50.94 96 ASN A C 1
ATOM 751 O O . ASN A 1 96 ? 4.442 6.781 21.067 1.00 50.94 96 ASN A O 1
ATOM 755 N N . ASP A 1 97 ? 6.665 7.077 21.030 1.00 48.16 97 ASP A N 1
ATOM 756 C CA . ASP A 1 97 ? 6.655 8.239 20.131 1.00 48.16 97 ASP A CA 1
ATOM 757 C C . ASP A 1 97 ? 6.221 7.880 18.697 1.00 48.16 97 ASP A C 1
ATOM 759 O O . ASP A 1 97 ? 5.611 8.690 17.996 1.00 48.16 97 ASP A O 1
ATOM 763 N N . GLN A 1 98 ? 6.435 6.631 18.270 1.00 49.75 98 GLN A N 1
ATOM 764 C CA . GLN A 1 98 ? 6.031 6.151 16.943 1.00 49.75 98 GLN A CA 1
ATOM 765 C C . GLN A 1 98 ? 4.511 5.938 16.835 1.00 49.75 98 GLN A C 1
ATOM 767 O O . GLN A 1 98 ? 3.940 6.080 15.751 1.00 49.75 98 GLN A O 1
ATOM 772 N N . GLN A 1 99 ? 3.826 5.680 17.957 1.00 49.22 99 GLN A N 1
ATOM 773 C CA . GLN A 1 99 ? 2.361 5.583 17.990 1.00 49.22 99 GLN A CA 1
ATOM 774 C C . GLN A 1 99 ? 1.676 6.930 17.717 1.00 49.22 99 GLN A C 1
ATOM 776 O O . GLN A 1 99 ? 0.612 6.976 17.096 1.00 49.22 99 GLN A O 1
ATOM 781 N N . VAL A 1 100 ? 2.301 8.036 18.132 1.00 51.19 100 VAL A N 1
ATOM 782 C CA . VAL A 1 100 ? 1.793 9.397 17.896 1.00 51.19 100 VAL A CA 1
ATOM 783 C C . VAL A 1 100 ? 1.866 9.756 16.407 1.00 51.19 100 VAL A C 1
ATOM 785 O O . VAL A 1 100 ? 0.955 10.388 15.872 1.00 51.19 100 VAL A O 1
ATOM 788 N N . LEU A 1 101 ? 2.904 9.294 15.707 1.00 51.56 101 LEU A N 1
ATOM 789 C CA . LEU A 1 101 ? 3.112 9.577 14.287 1.00 51.56 101 LEU A CA 1
ATOM 790 C C . LEU A 1 101 ? 2.162 8.784 13.377 1.00 51.56 101 LEU A C 1
ATOM 792 O O . LEU A 1 101 ? 1.607 9.349 12.435 1.00 51.56 101 LEU A O 1
ATOM 796 N N . LEU A 1 102 ? 1.885 7.513 13.702 1.00 55.84 102 LEU A N 1
ATOM 797 C CA . LEU A 1 102 ? 0.848 6.729 13.015 1.00 55.84 102 LEU A CA 1
ATOM 798 C C . LEU A 1 102 ? -0.529 7.399 13.119 1.00 55.84 102 LEU A C 1
ATOM 800 O O . LEU A 1 102 ? -1.266 7.441 12.136 1.00 55.84 102 LEU A O 1
ATOM 804 N N . LYS A 1 103 ? -0.861 7.977 14.279 1.00 57.56 103 LYS A N 1
ATOM 805 C CA . LYS A 1 103 ? -2.126 8.695 14.474 1.00 57.56 103 LYS A CA 1
ATOM 806 C C . LYS A 1 103 ? -2.234 9.943 13.589 1.00 57.56 103 LYS A C 1
ATOM 808 O O . LYS A 1 103 ? -3.304 10.234 13.085 1.00 57.56 103 LYS A O 1
ATOM 813 N N . ASN A 1 104 ? -1.149 10.667 13.342 1.00 64.31 104 ASN A N 1
ATOM 814 C CA . ASN A 1 104 ? -1.214 11.867 12.496 1.00 64.31 104 ASN A CA 1
ATOM 815 C C . ASN A 1 104 ? -1.256 11.547 10.989 1.00 64.31 104 ASN A C 1
ATOM 817 O O . ASN A 1 104 ? -1.696 12.374 10.187 1.00 64.31 104 ASN A O 1
ATOM 821 N N . THR A 1 105 ? -0.820 10.346 10.605 1.00 73.25 105 THR A N 1
ATOM 822 C CA . THR A 1 105 ? -0.810 9.887 9.210 1.00 73.25 105 THR A CA 1
ATOM 823 C C . THR A 1 105 ? -2.112 9.193 8.813 1.00 73.25 105 THR A C 1
ATOM 825 O O . THR A 1 105 ? -2.597 9.398 7.701 1.00 73.25 105 THR A O 1
ATOM 828 N N . LEU A 1 106 ? -2.694 8.390 9.704 1.00 78.69 106 LEU A N 1
ATOM 829 C CA . LEU A 1 106 ? -3.920 7.643 9.428 1.00 78.69 106 LEU A CA 1
ATOM 830 C C . LEU A 1 106 ? -5.164 8.531 9.411 1.00 78.69 106 LEU A C 1
ATOM 832 O O . LEU A 1 106 ? -5.288 9.472 10.197 1.00 78.69 106 LEU A O 1
ATOM 836 N N . ASP A 1 107 ? -6.123 8.165 8.560 1.00 81.19 107 ASP A N 1
ATOM 837 C CA . ASP A 1 107 ? -7.459 8.754 8.550 1.00 81.19 107 ASP A CA 1
ATOM 838 C C . ASP A 1 107 ? -8.074 8.664 9.953 1.00 81.19 107 ASP A C 1
ATOM 840 O O . ASP A 1 107 ? -8.251 7.578 10.493 1.00 81.19 107 ASP A O 1
ATOM 844 N N . GLN A 1 108 ? -8.386 9.805 10.561 1.00 81.19 108 GLN A N 1
ATOM 845 C CA . GLN A 1 108 ? -8.932 9.860 11.922 1.00 81.19 108 GLN A CA 1
ATOM 846 C C . GLN A 1 108 ? -10.454 9.656 11.968 1.00 81.19 108 GLN A C 1
ATOM 848 O O . GLN A 1 108 ? -11.045 9.711 13.044 1.00 81.19 108 GLN A O 1
ATOM 853 N N . ARG A 1 109 ? -11.117 9.476 10.815 1.00 81.12 109 ARG A N 1
ATOM 854 C CA . ARG A 1 109 ? -12.580 9.319 10.746 1.00 81.12 109 ARG A CA 1
ATOM 855 C C . ARG A 1 109 ? -13.072 7.957 11.252 1.00 81.12 109 ARG A C 1
ATOM 857 O O . ARG A 1 109 ? -14.097 7.949 11.935 1.00 81.12 109 ARG A O 1
ATOM 864 N N . PRO A 1 110 ? -12.418 6.818 10.946 1.00 82.19 110 PRO A N 1
ATOM 865 C CA . PRO A 1 110 ? -12.766 5.538 11.552 1.00 82.19 110 PRO A CA 1
ATOM 866 C C . PRO A 1 110 ? -12.341 5.474 13.024 1.00 82.19 110 PRO A C 1
ATOM 868 O O . PRO A 1 110 ? -11.432 6.176 13.463 1.00 82.19 110 PRO A O 1
ATOM 871 N N . SER A 1 111 ? -12.962 4.574 13.785 1.00 80.06 111 SER A N 1
ATOM 872 C CA . SER A 1 111 ? -12.551 4.281 15.162 1.00 80.06 111 SER A CA 1
ATOM 873 C C . SER A 1 111 ? -11.090 3.824 15.216 1.00 80.06 111 SER A C 1
ATOM 875 O O . SER A 1 111 ? -10.615 3.144 14.303 1.00 80.06 111 SER A O 1
ATOM 877 N N . THR A 1 112 ? -10.383 4.153 16.300 1.00 77.56 112 THR A N 1
ATOM 878 C CA . THR A 1 112 ? -9.000 3.704 16.518 1.00 77.56 112 THR A CA 1
ATOM 879 C C . THR A 1 112 ? -8.901 2.186 16.321 1.00 77.56 112 THR A C 1
ATOM 881 O O . THR A 1 112 ? -9.683 1.451 16.930 1.00 77.56 112 THR A O 1
ATOM 884 N N . PRO A 1 113 ? -7.979 1.692 15.476 1.00 76.12 113 PRO A N 1
ATOM 885 C CA . PRO A 1 113 ? -7.835 0.261 15.255 1.00 76.12 113 PRO A CA 1
ATOM 886 C C . PRO A 1 113 ? -7.331 -0.412 16.537 1.00 76.12 113 PRO A C 1
ATOM 888 O O . PRO A 1 113 ? -6.383 0.058 17.162 1.00 76.12 113 PRO A O 1
ATOM 891 N N . VAL A 1 114 ? -7.947 -1.532 16.915 1.00 76.50 114 VAL A N 1
ATOM 892 C CA . VAL A 1 114 ? -7.570 -2.326 18.096 1.00 76.50 114 VAL A CA 1
ATOM 893 C C . VAL A 1 114 ? -7.451 -3.801 17.715 1.00 76.50 114 VAL A C 1
ATOM 895 O O . VAL A 1 114 ? -8.108 -4.263 16.780 1.00 76.50 114 VAL A O 1
ATOM 898 N N . GLY A 1 115 ? -6.602 -4.544 18.428 1.00 80.81 115 GLY A N 1
ATOM 899 C CA . GLY A 1 115 ? -6.402 -5.977 18.198 1.00 80.81 115 GLY A CA 1
ATOM 900 C C . GLY A 1 115 ? -5.870 -6.288 16.794 1.00 80.81 115 GLY A C 1
ATOM 901 O O . GLY A 1 115 ? -4.927 -5.651 16.323 1.00 80.81 115 GLY A O 1
ATOM 902 N N . GLN A 1 116 ? -6.486 -7.262 16.116 1.00 76.88 116 GLN A N 1
ATOM 903 C CA . GLN A 1 116 ? -6.040 -7.743 14.803 1.00 76.88 116 GLN A CA 1
ATOM 904 C C . GLN A 1 116 ? -6.064 -6.650 13.727 1.00 76.88 116 GLN A C 1
ATOM 906 O O . GLN A 1 116 ? -5.152 -6.570 12.911 1.00 76.88 116 GLN A O 1
ATOM 911 N N . SER A 1 117 ? -7.051 -5.752 13.765 1.00 76.50 117 SER A N 1
ATOM 912 C CA . SER A 1 117 ? -7.164 -4.661 12.791 1.00 76.50 117 SER A CA 1
ATOM 913 C C . SER A 1 117 ? -5.962 -3.713 12.835 1.00 76.50 117 SER A C 1
ATOM 915 O O . SER A 1 117 ? -5.551 -3.201 11.797 1.00 76.50 117 SER A O 1
ATOM 917 N N . ALA A 1 118 ? -5.369 -3.496 14.015 1.00 79.75 118 ALA A N 1
ATOM 918 C CA . ALA A 1 118 ? -4.159 -2.686 14.150 1.00 79.75 118 ALA A CA 1
ATOM 919 C C . ALA A 1 118 ? -2.932 -3.398 13.559 1.00 79.75 118 ALA A C 1
ATOM 921 O O . ALA A 1 118 ? -2.135 -2.779 12.858 1.00 79.75 118 ALA A O 1
ATOM 922 N N . GLN A 1 119 ? -2.802 -4.707 13.792 1.00 78.62 119 GLN A N 1
ATOM 923 C CA . GLN A 1 119 ? -1.704 -5.511 13.245 1.00 78.62 119 GLN A CA 1
ATOM 924 C C . GLN A 1 119 ? -1.774 -5.629 11.719 1.00 78.62 119 GLN A C 1
ATOM 926 O O . GLN A 1 119 ? -0.750 -5.494 11.041 1.00 78.62 119 GLN A O 1
ATOM 931 N N . ASP A 1 120 ? -2.978 -5.842 11.183 1.00 83.31 120 ASP A N 1
ATOM 932 C CA . ASP A 1 120 ? -3.230 -5.915 9.747 1.00 83.31 120 ASP A CA 1
ATOM 933 C C . ASP A 1 120 ? -2.910 -4.578 9.081 1.00 83.31 120 ASP A C 1
ATOM 935 O O . ASP A 1 120 ? -2.229 -4.554 8.056 1.00 83.31 120 ASP A O 1
ATOM 939 N N . LEU A 1 121 ? -3.317 -3.466 9.697 1.00 83.50 121 LEU A N 1
ATOM 940 C CA . LEU A 1 121 ? -3.004 -2.120 9.227 1.00 83.50 121 LEU A CA 1
ATOM 941 C C . LEU A 1 121 ? -1.492 -1.870 9.203 1.00 83.50 121 LEU A C 1
ATOM 943 O O . LEU A 1 121 ? -0.959 -1.502 8.159 1.00 83.50 121 LEU A O 1
ATOM 947 N N . VAL A 1 122 ? -0.784 -2.121 10.311 1.00 81.12 122 VAL A N 1
ATOM 948 C CA . VAL A 1 122 ? 0.674 -1.908 10.395 1.00 81.12 122 VAL A CA 1
ATOM 949 C C . VAL A 1 122 ? 1.410 -2.757 9.361 1.00 81.12 122 VAL A C 1
ATOM 951 O O . VAL A 1 122 ? 2.297 -2.269 8.663 1.00 81.12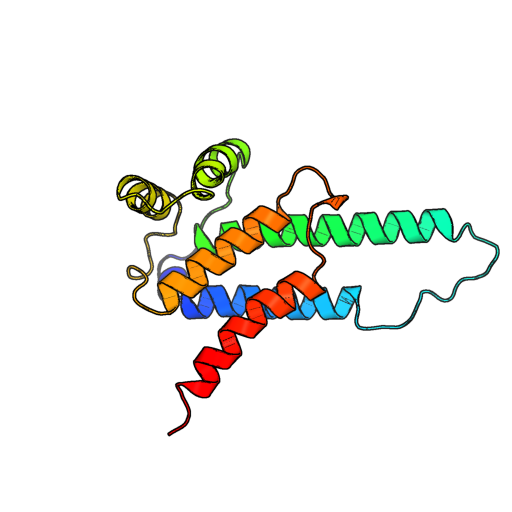 122 VAL A O 1
ATOM 954 N N . SER A 1 123 ? 1.030 -4.025 9.229 1.00 84.06 123 SER A N 1
ATOM 955 C CA . SER A 1 123 ? 1.619 -4.931 8.242 1.00 84.06 123 SER A CA 1
ATOM 956 C C . SER A 1 123 ? 1.346 -4.470 6.808 1.00 84.06 123 SER A C 1
ATOM 958 O O . SER A 1 123 ? 2.255 -4.470 5.981 1.00 84.06 123 SER A O 1
ATOM 960 N N . THR A 1 124 ? 0.124 -4.013 6.518 1.00 88.50 124 THR A N 1
ATOM 961 C CA . THR A 1 124 ? -0.240 -3.514 5.183 1.00 88.50 124 THR A CA 1
ATOM 962 C C . THR A 1 124 ? 0.522 -2.229 4.846 1.00 88.50 124 THR A C 1
ATOM 964 O O . THR A 1 124 ? 1.014 -2.090 3.730 1.00 88.50 124 THR A O 1
ATOM 967 N N . MET A 1 125 ? 0.710 -1.320 5.811 1.00 85.56 125 MET A N 1
ATOM 968 C CA . MET A 1 125 ? 1.525 -0.113 5.616 1.00 85.56 125 MET A CA 1
ATOM 969 C C . MET A 1 125 ? 2.994 -0.445 5.326 1.00 85.56 125 MET A C 1
ATOM 971 O O . MET A 1 125 ? 3.592 0.163 4.443 1.00 85.56 125 MET A O 1
ATOM 975 N N . LYS A 1 126 ? 3.575 -1.444 6.003 1.00 85.25 126 LYS A N 1
ATOM 976 C CA . LYS A 1 126 ? 4.944 -1.907 5.709 1.00 85.25 126 LYS A CA 1
ATOM 977 C C . LYS A 1 126 ? 5.084 -2.441 4.285 1.00 85.25 126 LYS A C 1
ATOM 979 O O . LYS A 1 126 ? 6.074 -2.159 3.617 1.00 85.25 126 LYS A O 1
ATOM 984 N N . ILE A 1 127 ? 4.088 -3.187 3.811 1.00 89.38 127 ILE A N 1
ATOM 985 C CA . ILE A 1 127 ? 4.059 -3.682 2.431 1.00 89.38 127 ILE A CA 1
ATOM 986 C C . ILE A 1 127 ? 3.964 -2.506 1.451 1.00 89.38 127 ILE A C 1
ATOM 988 O O . ILE A 1 127 ? 4.730 -2.455 0.493 1.00 89.38 127 ILE A O 1
ATOM 992 N N . ALA A 1 128 ? 3.101 -1.522 1.723 1.00 90.44 128 ALA A N 1
ATOM 993 C CA . ALA A 1 128 ? 2.985 -0.320 0.898 1.00 90.44 128 ALA A CA 1
ATOM 994 C C . ALA A 1 128 ? 4.317 0.443 0.789 1.00 90.44 128 ALA A C 1
ATOM 996 O O . ALA A 1 128 ? 4.704 0.831 -0.310 1.00 90.44 128 ALA A O 1
ATOM 997 N N . LEU A 1 129 ? 5.062 0.591 1.890 1.00 86.19 129 LEU A N 1
ATOM 998 C CA . LEU A 1 129 ? 6.403 1.188 1.869 1.00 86.19 129 LEU A CA 1
ATOM 999 C C . LEU A 1 129 ? 7.382 0.418 0.978 1.00 86.19 129 LEU A C 1
ATOM 1001 O O . LEU A 1 129 ? 8.117 1.029 0.206 1.00 86.19 129 LEU A O 1
ATOM 1005 N N . ALA A 1 130 ? 7.389 -0.914 1.063 1.00 89.06 130 ALA A N 1
ATOM 1006 C CA . ALA A 1 130 ? 8.245 -1.738 0.214 1.00 89.06 130 ALA A CA 1
ATOM 1007 C C . ALA A 1 130 ? 7.909 -1.548 -1.278 1.00 89.06 130 ALA A C 1
ATOM 1009 O O . ALA A 1 130 ? 8.808 -1.464 -2.115 1.00 89.06 130 ALA A O 1
ATOM 1010 N N . CYS A 1 131 ? 6.623 -1.406 -1.612 1.00 92.88 131 CYS A N 1
ATOM 1011 C CA . CYS A 1 131 ? 6.165 -1.093 -2.966 1.00 92.88 131 CYS A CA 1
ATOM 1012 C C . CYS A 1 131 ? 6.615 0.296 -3.454 1.00 92.88 131 CYS A C 1
ATOM 1014 O O . CYS A 1 131 ? 6.877 0.479 -4.642 1.00 92.88 131 CYS A O 1
ATOM 1016 N N . LEU A 1 132 ? 6.747 1.263 -2.543 1.00 90.62 132 LEU A N 1
ATOM 1017 C CA . LEU A 1 132 ? 7.141 2.646 -2.827 1.00 90.62 132 LEU A CA 1
ATOM 1018 C C . LEU A 1 132 ? 8.657 2.859 -2.951 1.00 90.62 132 LEU A C 1
ATOM 1020 O O . LEU A 1 132 ? 9.105 3.999 -3.078 1.00 90.62 132 LEU A O 1
ATOM 1024 N N . ASN A 1 133 ? 9.458 1.790 -2.941 1.00 87.25 133 ASN A N 1
ATOM 1025 C CA . ASN A 1 133 ? 10.909 1.902 -3.040 1.00 87.25 133 ASN A CA 1
ATOM 1026 C C . ASN A 1 133 ? 11.330 2.670 -4.311 1.00 87.25 133 ASN A C 1
ATOM 1028 O O . ASN A 1 133 ? 10.867 2.381 -5.422 1.00 87.25 133 ASN A O 1
ATOM 1032 N N . GLY A 1 134 ? 12.233 3.644 -4.156 1.00 85.25 134 GLY A N 1
ATOM 1033 C CA . GLY A 1 134 ? 12.755 4.442 -5.268 1.00 85.25 134 GLY A CA 1
ATOM 1034 C C . GLY A 1 134 ? 13.486 3.603 -6.320 1.00 85.25 134 GLY A C 1
ATOM 1035 O O . GLY A 1 134 ? 13.468 3.953 -7.496 1.00 85.25 134 GLY A O 1
ATOM 1036 N N . ASN A 1 135 ? 14.055 2.459 -5.926 1.00 86.00 135 ASN A N 1
ATOM 1037 C CA . ASN A 1 135 ? 14.661 1.492 -6.831 1.00 86.00 135 ASN A CA 1
ATOM 1038 C C . ASN A 1 135 ? 13.633 0.415 -7.253 1.00 86.00 135 ASN A C 1
ATOM 1040 O O . ASN A 1 135 ? 13.257 -0.419 -6.423 1.00 86.00 135 ASN A O 1
ATOM 1044 N N . PRO A 1 136 ? 13.217 0.355 -8.537 1.00 89.00 136 PRO A N 1
ATOM 1045 C CA . PRO A 1 136 ? 12.243 -0.626 -9.026 1.00 89.00 136 PRO A CA 1
ATOM 1046 C C . PRO A 1 136 ? 12.630 -2.090 -8.787 1.00 89.00 136 PRO A C 1
ATOM 1048 O O . PRO A 1 136 ? 11.749 -2.932 -8.631 1.00 89.00 136 PRO A O 1
ATOM 1051 N N . GLN A 1 137 ? 13.928 -2.406 -8.730 1.00 87.81 137 GLN A N 1
ATOM 1052 C CA . GLN A 1 137 ? 14.406 -3.779 -8.521 1.00 87.81 137 GLN A CA 1
ATOM 1053 C C . GLN A 1 137 ? 14.225 -4.263 -7.078 1.00 87.81 137 GLN A C 1
ATOM 1055 O O . GLN A 1 137 ? 14.163 -5.465 -6.845 1.00 87.81 137 GLN A O 1
ATOM 1060 N N . LEU A 1 138 ? 14.125 -3.338 -6.118 1.00 89.50 138 LEU A N 1
ATOM 1061 C CA . LEU A 1 138 ? 13.901 -3.656 -4.704 1.00 89.50 138 LEU A CA 1
ATOM 1062 C C . LEU A 1 138 ? 12.415 -3.721 -4.338 1.00 89.50 138 LEU A C 1
ATOM 1064 O O . LEU A 1 138 ? 12.075 -4.160 -3.242 1.00 89.50 138 LEU A O 1
ATOM 1068 N N . ARG A 1 139 ? 11.526 -3.274 -5.232 1.00 93.12 139 ARG A N 1
ATOM 1069 C CA . ARG A 1 139 ? 10.081 -3.418 -5.031 1.00 93.12 139 ARG A CA 1
ATOM 1070 C C . ARG A 1 139 ? 9.710 -4.903 -5.119 1.00 93.12 139 ARG A C 1
ATOM 1072 O O . ARG A 1 139 ? 10.257 -5.588 -5.989 1.00 93.12 139 ARG A O 1
ATOM 1079 N N . PRO A 1 140 ? 8.759 -5.399 -4.315 1.00 94.25 140 PRO A N 1
ATOM 1080 C CA . PRO A 1 140 ? 8.249 -6.762 -4.454 1.00 94.25 140 PRO A CA 1
ATOM 1081 C C . PRO A 1 140 ? 7.509 -6.962 -5.789 1.00 94.25 140 PRO A C 1
ATOM 1083 O O . PRO A 1 140 ? 7.286 -6.016 -6.552 1.00 94.25 140 PRO A O 1
ATOM 1086 N N . THR A 1 141 ? 7.143 -8.197 -6.115 1.00 94.56 141 THR A N 1
ATOM 1087 C CA . THR A 1 141 ? 6.160 -8.487 -7.173 1.00 94.56 141 THR A CA 1
ATOM 1088 C C . THR A 1 141 ? 4.741 -8.418 -6.613 1.00 94.56 141 THR A C 1
ATOM 1090 O O . THR A 1 141 ? 4.519 -8.612 -5.416 1.00 94.56 141 THR A O 1
ATOM 1093 N N . MET A 1 142 ? 3.739 -8.201 -7.471 1.00 93.88 142 MET A N 1
ATOM 1094 C CA . MET A 1 142 ? 2.342 -8.238 -7.017 1.00 93.88 142 MET A CA 1
ATOM 1095 C C . MET A 1 142 ? 1.925 -9.615 -6.481 1.00 93.88 142 MET A C 1
ATOM 1097 O O . MET A 1 142 ? 1.057 -9.686 -5.614 1.00 93.88 142 MET A O 1
ATOM 1101 N N . GLN A 1 143 ? 2.594 -10.694 -6.903 1.00 92.50 143 GLN A N 1
ATOM 1102 C CA . GLN A 1 143 ? 2.415 -12.025 -6.326 1.00 92.50 143 GLN A CA 1
ATOM 1103 C C . GLN A 1 143 ? 2.901 -12.090 -4.871 1.00 92.50 143 GLN A C 1
ATOM 1105 O O . GLN A 1 143 ? 2.180 -12.594 -4.010 1.00 92.50 143 GLN A O 1
ATOM 1110 N N . GLU A 1 144 ? 4.088 -11.557 -4.571 1.00 93.62 144 GLU A N 1
ATOM 1111 C CA . GLU A 1 144 ? 4.617 -11.491 -3.201 1.00 93.62 144 GLU A CA 1
ATOM 1112 C C . GLU A 1 144 ? 3.734 -10.616 -2.302 1.00 93.62 144 GLU A C 1
ATOM 1114 O O . GLU A 1 144 ? 3.425 -10.998 -1.171 1.00 93.62 144 GLU A O 1
ATOM 1119 N N . VAL A 1 145 ? 3.275 -9.474 -2.825 1.00 94.69 145 VAL A N 1
ATOM 1120 C CA . VAL A 1 145 ? 2.348 -8.559 -2.142 1.00 94.69 145 VAL A CA 1
ATOM 1121 C C . VAL A 1 145 ? 1.028 -9.263 -1.818 1.00 94.69 145 VAL A C 1
ATOM 1123 O O . VAL A 1 145 ? 0.619 -9.290 -0.657 1.00 94.69 145 VAL A O 1
ATOM 1126 N N . SER A 1 146 ? 0.385 -9.876 -2.817 1.00 93.31 146 SER A N 1
ATOM 1127 C CA . SER A 1 146 ? -0.869 -10.627 -2.657 1.00 93.31 146 SER A CA 1
ATOM 1128 C C . SER A 1 146 ? -0.722 -11.752 -1.628 1.00 93.31 146 SER A C 1
ATOM 1130 O O . SER A 1 146 ? -1.525 -11.852 -0.703 1.00 93.31 146 SER A O 1
ATOM 1132 N N . GLN A 1 147 ? 0.355 -12.540 -1.686 1.00 91.19 147 GLN A N 1
ATOM 1133 C CA . GLN A 1 147 ? 0.599 -13.612 -0.715 1.00 91.19 147 GLN A CA 1
ATOM 1134 C C . GLN A 1 147 ? 0.817 -13.088 0.709 1.00 91.19 147 GLN A C 1
ATOM 1136 O O . GLN A 1 147 ? 0.290 -13.662 1.668 1.00 91.19 147 GLN A O 1
ATOM 1141 N N . ALA A 1 148 ? 1.586 -12.008 0.872 1.00 89.81 148 ALA A N 1
ATOM 1142 C CA . ALA A 1 148 ? 1.843 -11.407 2.177 1.00 89.81 148 ALA A CA 1
ATOM 1143 C C . ALA A 1 148 ? 0.551 -10.883 2.824 1.00 89.81 148 ALA A C 1
ATOM 1145 O O . ALA A 1 148 ? 0.313 -11.124 4.010 1.00 89.81 148 ALA A O 1
ATOM 1146 N N . LEU A 1 149 ? -0.317 -10.244 2.036 1.00 89.06 149 LEU A N 1
ATOM 1147 C CA . LEU A 1 149 ? -1.628 -9.781 2.492 1.00 89.06 149 LEU A CA 1
ATOM 1148 C C . LEU A 1 149 ? -2.614 -10.948 2.698 1.00 89.06 149 LEU A C 1
ATOM 1150 O O . LEU A 1 149 ? -3.404 -10.947 3.644 1.00 89.06 149 LEU A O 1
ATOM 1154 N N . GLY A 1 150 ? -2.539 -11.990 1.870 1.00 80.38 150 GLY A N 1
ATOM 1155 C CA . GLY A 1 150 ? -3.362 -13.196 1.959 1.00 80.38 150 GLY A CA 1
ATOM 1156 C C . GLY A 1 150 ? -3.094 -14.028 3.215 1.00 80.38 150 GLY A C 1
ATOM 1157 O O . GLY A 1 150 ? -4.032 -14.554 3.816 1.00 80.38 150 GLY A O 1
ATOM 1158 N N . ARG A 1 151 ? -1.847 -14.083 3.707 1.00 65.88 151 ARG A N 1
ATOM 1159 C CA . ARG A 1 151 ? -1.508 -14.758 4.980 1.00 65.88 151 ARG A CA 1
ATOM 1160 C C . ARG A 1 151 ? -2.263 -14.187 6.187 1.00 65.88 151 ARG A C 1
ATOM 1162 O O . ARG A 1 151 ? -2.546 -14.929 7.123 1.00 65.88 151 ARG A O 1
ATOM 1169 N N . GLN A 1 152 ? -2.671 -12.917 6.146 1.00 58.97 152 GLN A N 1
ATOM 1170 C CA . GLN A 1 152 ? -3.503 -12.300 7.190 1.00 58.97 152 GLN A CA 1
ATOM 1171 C C . GLN A 1 152 ? -4.948 -12.848 7.198 1.00 58.97 152 GLN A C 1
ATOM 1173 O O . GLN A 1 152 ? -5.619 -12.824 8.226 1.00 58.97 152 GLN A O 1
ATOM 1178 N N . SER A 1 153 ? -5.438 -13.372 6.065 1.00 51.16 153 SER A N 1
ATOM 1179 C CA . SER A 1 153 ? -6.773 -13.985 5.925 1.00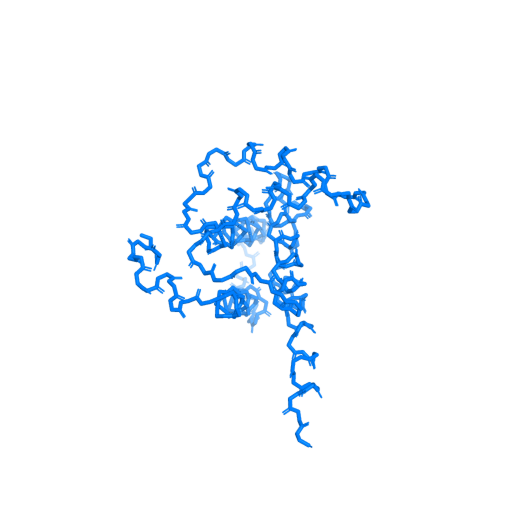 51.16 153 SER A CA 1
ATOM 1180 C C . SER A 1 153 ? -6.869 -15.357 6.599 1.00 51.16 153 SER A C 1
ATOM 1182 O O . SER A 1 153 ? -7.896 -15.686 7.193 1.00 51.16 153 SER A O 1
ATOM 1184 N N . ILE A 1 154 ? -5.786 -16.144 6.568 1.00 50.94 154 ILE A N 1
ATOM 1185 C CA . ILE A 1 154 ? -5.764 -17.506 7.125 1.00 50.94 154 ILE A CA 1
ATOM 1186 C C . ILE A 1 154 ? -5.995 -17.476 8.645 1.00 50.94 154 ILE A C 1
ATOM 1188 O O . ILE A 1 154 ? -6.731 -18.310 9.164 1.00 50.94 154 ILE A O 1
ATOM 1192 N N . LEU A 1 155 ? -5.466 -16.469 9.351 1.00 46.50 155 LEU A N 1
ATOM 1193 C CA . LEU A 1 155 ? -5.750 -16.259 10.777 1.00 46.50 155 LEU A CA 1
ATOM 1194 C C . LEU A 1 155 ? -7.211 -15.849 11.022 1.00 46.50 155 LEU A C 1
ATOM 1196 O O . LEU A 1 155 ? -7.846 -16.362 11.939 1.00 46.50 155 LEU A O 1
ATOM 1200 N N . TYR A 1 156 ? -7.781 -14.992 10.170 1.00 42.91 156 TYR A N 1
ATOM 1201 C CA . TYR A 1 156 ? -9.184 -14.575 10.269 1.00 42.91 156 TYR A CA 1
ATOM 1202 C C . TYR A 1 156 ? -10.167 -15.731 10.024 1.00 42.91 156 TYR A C 1
ATOM 1204 O O . TYR A 1 156 ? -11.172 -15.838 10.724 1.00 42.91 156 TYR A O 1
ATOM 1212 N N . GLN A 1 157 ? -9.882 -16.615 9.064 1.00 49.53 157 GLN A N 1
ATOM 1213 C CA . GLN A 1 157 ? -10.700 -17.799 8.781 1.00 49.53 157 GLN A CA 1
ATOM 1214 C C . GLN A 1 157 ? -10.502 -18.914 9.818 1.00 49.53 157 GLN A C 1
ATOM 1216 O O . GLN A 1 157 ? -11.464 -19.611 10.134 1.00 49.53 157 GLN A O 1
ATOM 1221 N N . ALA A 1 158 ? -9.299 -19.065 10.381 1.00 46.97 158 ALA A N 1
ATOM 1222 C CA . ALA A 1 158 ? -9.034 -20.023 11.456 1.00 46.97 158 ALA A CA 1
ATOM 1223 C C . ALA A 1 158 ? -9.692 -19.619 12.790 1.00 46.97 158 ALA A C 1
ATOM 1225 O O . ALA A 1 158 ? -10.130 -20.492 13.530 1.00 46.97 158 ALA A O 1
ATOM 1226 N N . LEU A 1 159 ? -9.809 -18.316 13.075 1.00 46.25 159 LEU A N 1
ATOM 1227 C CA . LEU A 1 159 ? -10.435 -17.786 14.298 1.00 46.25 159 LEU A CA 1
ATOM 1228 C C . LEU A 1 159 ? -11.957 -17.572 14.192 1.00 46.25 159 LEU A C 1
ATOM 1230 O O . LEU A 1 159 ? -12.595 -17.292 15.201 1.00 46.25 159 LEU A O 1
ATOM 1234 N N . SER A 1 160 ? -12.543 -17.682 12.993 1.00 38.91 160 SER A N 1
ATOM 1235 C CA . SER A 1 160 ? -13.991 -17.502 12.758 1.00 38.91 160 SER A CA 1
ATOM 1236 C C . SER A 1 160 ? -14.738 -18.814 12.481 1.00 38.91 160 SER A C 1
ATOM 1238 O O . SER A 1 160 ? -15.901 -18.774 12.079 1.00 38.91 160 SER A O 1
ATOM 1240 N N . ARG A 1 161 ? -14.090 -19.976 12.642 1.00 33.31 161 ARG A N 1
ATOM 1241 C CA . ARG A 1 161 ? -14.793 -21.266 12.613 1.00 33.31 161 ARG A CA 1
ATOM 1242 C C . ARG A 1 161 ? -15.440 -21.516 13.984 1.00 33.31 161 ARG A C 1
ATOM 1244 O O . ARG A 1 161 ? -14.715 -21.415 14.973 1.00 33.31 161 ARG A O 1
ATOM 1251 N N . PRO A 1 162 ? -16.758 -21.785 14.045 1.00 46.66 162 PRO A N 1
ATOM 1252 C CA . PRO A 1 162 ? -17.419 -22.204 15.278 1.00 46.66 162 PRO A CA 1
ATOM 1253 C C . PRO A 1 162 ? -16.922 -23.573 15.754 1.00 46.66 162 PRO A C 1
ATOM 1255 O O . PRO A 1 162 ? -16.484 -24.378 14.895 1.00 46.66 162 PRO A O 1
#

Sequence (162 aa):
MVLSNNEQAKELDWKKRVNVVKGLADALSYMHHGHSQPIVHRDISSNNLAYTMRVDEKCDVYSFGVLTMEVFMGRHPGDLSSYLSSLELTSSSMSNDQQVLLKNTLDQRPSTPVGQSAQDLVSTMKIALACLNGNPQLRPTMQEVSQALGRQSILYQALSRP